Protein AF-A0AA92YE62-F1 (afdb_monomer_lite)

Secondary structure (DSSP, 8-state):
-HHHHHHHHHHHHH--PPPPHHHHHHHHHHHHHHHHHTT--HHHHHHHHHHHHHHHHHHHHHHT-SS---HHHHHHHHHHHHHHHHHHHHTTS-HHHHHHHHHHHHHHHHHHHHHH-

Sequence (117 aa):
MIEFFASVLNMFLREKKAISQKEEIDMEVWFDLHLSEMNLSKTIRTRYKSIVFHSFLKLWAICNSDEELNAKKFIDKFNEVVNQKDVEVRKILSSDQYKQHQSNFNEFMRIIITRLN

Structure (mmCIF, N/CA/C/O backbone):
data_AF-A0AA92YE62-F1
#
_entry.id   AF-A0AA92YE62-F1
#
loop_
_atom_site.group_PDB
_atom_site.id
_atom_site.type_symbol
_atom_site.label_atom_id
_atom_site.label_alt_id
_atom_site.label_comp_id
_atom_site.label_asym_id
_atom_site.label_entity_id
_atom_site.label_seq_id
_atom_site.pdbx_PDB_ins_code
_atom_site.Cartn_x
_atom_site.Cartn_y
_atom_site.Cartn_z
_atom_site.occupancy
_atom_site.B_iso_or_equiv
_atom_site.auth_seq_id
_atom_site.auth_comp_id
_atom_site.auth_asym_id
_atom_site.auth_atom_id
_atom_site.pdbx_PDB_model_num
ATOM 1 N N . MET A 1 1 ? 4.784 18.070 -0.089 1.00 48.41 1 MET A N 1
ATOM 2 C CA . MET A 1 1 ? 4.064 16.778 -0.193 1.00 48.41 1 MET A CA 1
ATOM 3 C C . MET A 1 1 ? 4.226 16.163 -1.586 1.00 48.41 1 MET A C 1
ATOM 5 O O . MET A 1 1 ? 4.747 15.061 -1.670 1.00 48.41 1 MET A O 1
ATOM 9 N N . ILE A 1 2 ? 3.922 16.899 -2.668 1.00 42.06 2 ILE A N 1
ATOM 10 C CA . ILE A 1 2 ? 4.139 16.453 -4.064 1.00 42.06 2 ILE A CA 1
ATOM 11 C C . ILE A 1 2 ? 5.624 16.178 -4.369 1.00 42.06 2 ILE A C 1
ATOM 13 O O . ILE A 1 2 ? 5.943 15.151 -4.954 1.00 42.06 2 ILE A O 1
ATOM 17 N N . GLU A 1 3 ? 6.544 17.037 -3.918 1.00 41.72 3 GLU A N 1
ATOM 18 C CA . GLU A 1 3 ? 7.989 16.896 -4.189 1.00 41.72 3 GLU A CA 1
ATOM 19 C C . GLU A 1 3 ? 8.625 15.639 -3.581 1.00 41.72 3 GLU A C 1
ATOM 21 O O . GLU A 1 3 ? 9.550 15.076 -4.159 1.00 41.72 3 GLU A O 1
ATOM 26 N N . PHE A 1 4 ? 8.111 15.172 -2.440 1.00 52.44 4 PHE A N 1
ATOM 27 C CA . PHE A 1 4 ? 8.640 14.001 -1.745 1.00 52.44 4 PHE A CA 1
ATOM 28 C C . PHE A 1 4 ? 8.288 12.700 -2.475 1.00 52.44 4 PHE A C 1
ATOM 30 O O . PHE A 1 4 ? 9.160 11.886 -2.780 1.00 52.44 4 PHE A O 1
ATOM 37 N N . PHE A 1 5 ? 7.018 12.548 -2.846 1.00 51.12 5 PHE A N 1
ATOM 38 C CA . PHE A 1 5 ? 6.584 11.452 -3.700 1.00 51.12 5 PHE A CA 1
ATOM 39 C C . PHE A 1 5 ? 7.256 11.467 -5.052 1.00 51.12 5 PHE A C 1
ATOM 41 O O . PHE A 1 5 ? 7.591 10.412 -5.579 1.00 51.12 5 PHE A O 1
ATOM 48 N N . ALA A 1 6 ? 7.485 12.668 -5.583 1.00 51.44 6 ALA A N 1
ATOM 49 C CA . ALA A 1 6 ? 8.358 12.837 -6.712 1.00 51.44 6 ALA A CA 1
ATOM 50 C C . ALA A 1 6 ? 9.731 12.231 -6.352 1.00 51.44 6 ALA A C 1
ATOM 52 O O . ALA A 1 6 ? 10.128 11.266 -6.974 1.00 51.44 6 ALA A O 1
ATOM 53 N N . SER A 1 7 ? 10.457 12.659 -5.325 1.00 53.09 7 SER A N 1
ATOM 54 C CA . SER A 1 7 ? 11.768 12.064 -4.984 1.00 53.09 7 SER A CA 1
ATOM 55 C C . SER A 1 7 ? 11.782 10.521 -4.951 1.00 53.09 7 SER A C 1
ATOM 57 O O . SER A 1 7 ? 12.537 9.914 -5.712 1.00 53.09 7 SER A O 1
ATOM 59 N N . VAL A 1 8 ? 10.875 9.897 -4.189 1.00 54.19 8 VAL A N 1
ATOM 60 C CA . VAL A 1 8 ? 10.740 8.427 -4.088 1.00 54.19 8 VAL A CA 1
ATOM 61 C C . VAL A 1 8 ? 10.441 7.795 -5.445 1.00 54.19 8 VAL A C 1
ATOM 63 O O . VAL A 1 8 ? 11.015 6.778 -5.816 1.00 54.19 8 VAL A O 1
ATOM 66 N N . LEU A 1 9 ? 9.588 8.424 -6.244 1.00 54.12 9 LEU A N 1
ATOM 67 C CA . LEU A 1 9 ? 9.300 7.984 -7.597 1.00 54.12 9 LEU A CA 1
ATOM 68 C C . LEU A 1 9 ? 10.482 8.146 -8.561 1.00 54.12 9 LEU A C 1
ATOM 70 O O . LEU A 1 9 ? 10.686 7.305 -9.424 1.00 54.12 9 LEU A O 1
ATOM 74 N N . ASN A 1 10 ? 11.275 9.213 -8.462 1.00 54.69 10 ASN A N 1
ATOM 75 C CA . ASN A 1 10 ? 12.447 9.375 -9.337 1.00 54.69 10 ASN A CA 1
ATOM 76 C C . ASN A 1 10 ? 13.447 8.251 -9.080 1.00 54.69 10 ASN A C 1
ATOM 78 O O . ASN A 1 10 ? 14.060 7.778 -10.031 1.00 54.69 10 ASN A O 1
ATOM 82 N N . MET A 1 11 ? 13.568 7.807 -7.827 1.00 54.84 11 MET A N 1
ATOM 83 C CA . MET A 1 11 ? 14.344 6.626 -7.465 1.00 54.84 11 MET A CA 1
ATOM 84 C C . MET A 1 11 ? 13.795 5.365 -8.153 1.00 54.84 11 MET A C 1
ATOM 86 O O . MET A 1 11 ? 14.574 4.633 -8.751 1.00 54.84 11 MET A O 1
ATOM 90 N N . PHE A 1 12 ? 12.472 5.148 -8.168 1.00 53.66 12 PHE A N 1
ATOM 91 C CA . PHE A 1 12 ? 11.861 4.025 -8.902 1.00 53.66 12 PHE A CA 1
ATOM 92 C C . PHE A 1 12 ? 12.138 4.031 -10.406 1.00 53.66 12 PHE A C 1
ATOM 94 O O . PHE A 1 12 ? 12.186 2.966 -11.015 1.00 53.66 12 PHE A O 1
ATOM 101 N N . LEU A 1 13 ? 12.242 5.219 -11.005 1.00 54.03 13 LEU A N 1
ATOM 102 C CA . LEU A 1 13 ? 12.268 5.371 -12.457 1.00 54.03 13 LEU A CA 1
ATOM 103 C C . LEU A 1 13 ? 13.665 5.516 -13.056 1.00 54.03 13 LEU A C 1
ATOM 105 O O . LEU A 1 13 ? 13.800 5.335 -14.264 1.00 54.03 13 LEU A O 1
ATOM 109 N N . ARG A 1 14 ? 14.687 5.893 -12.273 1.00 50.88 14 ARG A N 1
ATOM 110 C CA . ARG A 1 14 ? 15.971 6.326 -12.855 1.00 50.88 14 ARG A CA 1
ATOM 111 C C . ARG A 1 14 ? 17.186 5.460 -12.567 1.00 50.88 14 ARG A C 1
ATOM 113 O O . ARG A 1 14 ? 18.081 5.484 -13.401 1.00 50.88 14 ARG A O 1
ATOM 120 N N . GLU A 1 15 ? 17.260 4.680 -11.491 1.00 51.47 15 GLU A N 1
ATOM 121 C CA . GLU A 1 15 ? 18.444 3.837 -11.250 1.00 51.47 15 GLU A CA 1
ATOM 122 C C . GLU A 1 15 ? 18.077 2.554 -10.500 1.00 51.47 15 GLU A C 1
ATOM 124 O O . GLU A 1 15 ? 17.241 2.589 -9.602 1.00 51.47 15 GLU A O 1
ATOM 129 N N . LYS A 1 16 ? 18.764 1.441 -10.816 1.00 53.06 16 LYS A N 1
ATOM 130 C CA . LYS A 1 16 ? 18.752 0.171 -10.057 1.00 53.06 16 LYS A CA 1
ATOM 131 C C . LYS A 1 16 ? 19.385 0.320 -8.663 1.00 53.06 16 LYS A C 1
ATOM 133 O O . LYS A 1 16 ? 20.283 -0.431 -8.281 1.00 53.06 16 LYS A O 1
ATOM 138 N N . LYS A 1 17 ? 19.033 1.377 -7.937 1.00 54.12 17 LYS A N 1
ATOM 139 C CA . LYS A 1 17 ? 19.658 1.756 -6.676 1.00 54.12 17 LYS A CA 1
ATOM 140 C C . LYS A 1 17 ? 18.848 1.179 -5.528 1.00 54.12 17 LYS A C 1
ATOM 142 O O . LYS A 1 17 ? 17.622 1.273 -5.507 1.00 54.12 17 LYS A O 1
ATOM 147 N N . ALA A 1 18 ? 19.554 0.588 -4.568 1.00 57.28 18 ALA A N 1
ATOM 148 C CA . ALA A 1 18 ? 18.969 0.252 -3.280 1.00 57.28 18 ALA A CA 1
ATOM 149 C C . ALA A 1 18 ? 18.351 1.513 -2.657 1.00 57.28 18 ALA A C 1
ATOM 151 O O . ALA A 1 18 ? 18.960 2.584 -2.716 1.00 57.28 18 ALA A O 1
ATOM 152 N N . ILE A 1 19 ? 17.160 1.369 -2.073 1.00 58.53 19 ILE A N 1
ATOM 153 C CA . ILE A 1 19 ? 16.499 2.438 -1.318 1.00 58.53 19 ILE A CA 1
ATOM 154 C C . ILE A 1 19 ? 17.446 2.880 -0.202 1.00 58.53 19 ILE A C 1
ATOM 156 O O . ILE A 1 19 ? 17.949 2.046 0.555 1.00 58.53 19 ILE A O 1
ATOM 160 N N . SER A 1 20 ? 17.733 4.177 -0.111 1.00 64.69 20 SER A N 1
ATOM 161 C CA . SER A 1 20 ? 18.550 4.705 0.977 1.00 64.69 20 SER A CA 1
ATOM 162 C C . SER A 1 20 ? 17.758 4.738 2.284 1.00 64.69 20 SER A C 1
ATOM 164 O O . SER A 1 20 ? 16.539 4.900 2.297 1.00 64.69 20 SER A O 1
ATOM 166 N N . GLN A 1 21 ? 18.464 4.675 3.412 1.00 64.25 21 GLN A N 1
ATOM 167 C CA . GLN A 1 21 ? 17.849 4.754 4.741 1.00 64.25 21 GLN A CA 1
ATOM 168 C C . GLN A 1 21 ? 17.018 6.036 4.938 1.00 64.25 21 GLN A C 1
ATOM 170 O O . GLN A 1 21 ? 16.018 6.035 5.648 1.00 64.25 21 GLN A O 1
ATOM 175 N N . LYS A 1 22 ? 17.407 7.137 4.284 1.00 65.44 22 LYS A N 1
ATOM 176 C CA . LYS A 1 22 ? 16.642 8.386 4.302 1.00 65.44 22 LYS A CA 1
ATOM 177 C C . LYS A 1 22 ? 15.298 8.237 3.587 1.00 65.44 22 LYS A C 1
ATOM 179 O O . LYS A 1 22 ? 14.286 8.694 4.099 1.00 65.44 22 LYS A O 1
ATOM 184 N N . GLU A 1 23 ? 15.289 7.595 2.425 1.00 60.28 23 GLU A N 1
ATOM 185 C CA . GLU A 1 23 ? 14.066 7.389 1.643 1.00 60.28 23 GLU A CA 1
ATOM 186 C C . GLU A 1 23 ? 13.096 6.443 2.354 1.00 60.28 23 GLU A C 1
ATOM 188 O O . GLU A 1 23 ? 11.888 6.665 2.311 1.00 60.28 23 GLU A O 1
ATOM 193 N N . GLU A 1 24 ? 13.618 5.442 3.064 1.00 63.19 24 GLU A N 1
ATOM 194 C CA . GLU A 1 24 ? 12.825 4.578 3.940 1.00 63.19 24 GLU A CA 1
ATOM 195 C C . GLU A 1 24 ? 12.146 5.381 5.063 1.00 63.19 24 GLU A C 1
ATOM 197 O O . GLU A 1 24 ? 10.929 5.297 5.227 1.00 63.19 24 GLU A O 1
ATOM 202 N N . ILE A 1 25 ? 12.898 6.237 5.767 1.00 65.69 25 ILE A N 1
ATOM 203 C CA . ILE A 1 25 ? 12.363 7.121 6.818 1.00 65.69 25 ILE A CA 1
ATOM 204 C C . ILE A 1 25 ? 11.309 8.072 6.253 1.00 65.69 25 ILE A C 1
ATOM 206 O O . ILE A 1 25 ? 10.233 8.240 6.828 1.00 65.69 25 ILE A O 1
ATOM 210 N N . ASP A 1 26 ? 11.591 8.704 5.120 1.00 65.62 26 ASP A N 1
ATOM 211 C CA . ASP A 1 26 ? 10.665 9.675 4.561 1.00 65.62 26 ASP A CA 1
ATOM 212 C C . ASP A 1 26 ? 9.367 8.991 4.072 1.00 65.62 26 ASP A C 1
ATOM 214 O O . ASP A 1 26 ? 8.274 9.557 4.182 1.00 65.62 26 ASP A O 1
ATOM 218 N N . MET A 1 27 ? 9.448 7.745 3.583 1.00 66.44 27 MET A N 1
ATOM 219 C CA . MET A 1 27 ? 8.263 6.939 3.285 1.00 66.44 27 MET A CA 1
ATOM 220 C C . MET A 1 27 ? 7.458 6.638 4.546 1.00 66.44 27 MET A C 1
ATOM 222 O O . MET A 1 27 ? 6.233 6.756 4.514 1.00 66.44 27 MET A O 1
ATOM 226 N N . GLU A 1 28 ? 8.111 6.265 5.648 1.00 65.19 28 GLU A N 1
ATOM 227 C CA . GLU A 1 28 ? 7.436 6.061 6.932 1.00 65.19 28 GLU A CA 1
ATOM 228 C C . GLU A 1 28 ? 6.707 7.326 7.395 1.00 65.19 28 GLU A C 1
ATOM 230 O O . GLU A 1 28 ? 5.545 7.244 7.800 1.00 65.19 28 GLU A O 1
ATOM 235 N N . VAL A 1 29 ? 7.340 8.497 7.258 1.00 70.44 29 VAL A N 1
ATOM 236 C CA . VAL A 1 29 ? 6.735 9.801 7.574 1.00 70.44 29 VAL A CA 1
ATOM 237 C C . VAL A 1 29 ? 5.513 10.063 6.700 1.00 70.44 29 VAL A C 1
ATOM 239 O O . VAL A 1 29 ? 4.461 10.462 7.206 1.00 70.44 29 VAL A O 1
ATOM 242 N N . TRP A 1 30 ? 5.616 9.817 5.393 1.00 70.00 30 TRP A N 1
ATOM 243 C CA . TRP A 1 30 ? 4.480 9.961 4.489 1.00 70.00 30 TRP A CA 1
ATOM 244 C C . TRP A 1 30 ? 3.327 9.032 4.875 1.00 70.00 30 TRP A C 1
ATOM 246 O O . TRP A 1 30 ? 2.176 9.477 4.973 1.00 70.00 30 TRP A O 1
ATOM 256 N N . PHE A 1 31 ? 3.646 7.763 5.148 1.00 67.81 31 PHE A N 1
ATOM 257 C CA . PHE A 1 31 ? 2.678 6.783 5.618 1.00 67.81 31 PHE A CA 1
ATOM 258 C C . PHE A 1 31 ? 1.999 7.264 6.891 1.00 67.81 31 PHE A C 1
ATOM 260 O O . PHE A 1 31 ? 0.779 7.196 6.972 1.00 67.81 31 PHE A O 1
ATOM 267 N N . ASP A 1 32 ? 2.743 7.774 7.868 1.00 69.31 32 ASP A N 1
ATOM 268 C CA . ASP A 1 32 ? 2.164 8.249 9.121 1.00 69.31 32 ASP A CA 1
ATOM 269 C C . ASP A 1 32 ? 1.261 9.469 8.952 1.00 69.31 32 ASP A C 1
ATOM 271 O O . ASP A 1 32 ? 0.195 9.517 9.574 1.00 69.31 32 ASP A O 1
ATOM 275 N N . LEU A 1 33 ? 1.618 10.400 8.065 1.00 71.25 33 LEU A N 1
ATOM 276 C CA . LEU A 1 33 ? 0.773 11.546 7.737 1.00 71.25 33 LEU A CA 1
ATOM 277 C C . LEU A 1 33 ? -0.556 11.099 7.113 1.00 71.25 33 LEU A C 1
ATOM 279 O O . LEU A 1 33 ? -1.615 11.469 7.612 1.00 71.25 33 LEU A O 1
ATOM 283 N N . HIS A 1 34 ? -0.530 10.232 6.101 1.00 68.44 34 HIS A N 1
ATOM 284 C CA . HIS A 1 34 ? -1.756 9.828 5.394 1.00 68.44 34 HIS A CA 1
ATOM 285 C C . HIS A 1 34 ? -2.579 8.806 6.189 1.00 68.44 34 HIS A C 1
ATOM 287 O O . HIS A 1 34 ? -3.798 8.724 6.054 1.00 68.44 34 HIS A O 1
ATOM 293 N N . LEU A 1 35 ? -1.935 8.043 7.076 1.00 69.06 35 LEU A N 1
ATOM 294 C CA . LEU A 1 35 ? -2.617 7.152 8.014 1.00 69.06 35 LEU A CA 1
ATOM 295 C C . LEU A 1 35 ? -3.315 7.886 9.150 1.00 69.06 35 LEU A C 1
ATOM 297 O O . LEU A 1 35 ? -4.261 7.339 9.728 1.00 69.06 35 LEU A O 1
ATOM 301 N N . SER A 1 36 ? -2.845 9.086 9.495 1.00 70.88 36 SER A N 1
ATOM 302 C CA . SER A 1 36 ? -3.497 9.910 10.509 1.00 70.88 36 SER A CA 1
ATOM 303 C C . SER A 1 36 ? -4.920 10.302 10.089 1.00 70.88 36 SER A C 1
ATOM 305 O O . SER A 1 36 ? -5.817 10.309 10.930 1.00 70.88 36 SER A O 1
ATOM 307 N N . GLU A 1 37 ? -5.158 10.480 8.787 1.00 77.31 37 GLU A N 1
ATOM 308 C CA . GLU A 1 37 ? -6.455 10.867 8.213 1.00 77.31 37 GLU A CA 1
ATOM 309 C C . GLU A 1 37 ? -7.468 9.710 8.183 1.00 77.31 37 GLU A C 1
ATOM 311 O O . GLU A 1 37 ? -8.676 9.921 8.280 1.00 77.31 37 GLU A O 1
ATOM 316 N N . MET A 1 38 ? -6.975 8.468 8.148 1.00 82.50 38 MET A N 1
ATOM 317 C CA . MET A 1 38 ? -7.794 7.250 8.098 1.00 82.50 38 MET A CA 1
ATOM 318 C C . MET A 1 38 ? -8.400 6.835 9.441 1.00 82.50 38 MET A C 1
ATOM 320 O O . MET A 1 38 ? -9.171 5.872 9.505 1.00 82.50 38 MET A O 1
ATOM 324 N N . ASN A 1 39 ? -8.039 7.530 10.525 1.00 86.56 39 ASN A N 1
ATOM 325 C CA . ASN A 1 39 ? -8.510 7.260 11.885 1.00 86.56 39 ASN A CA 1
ATOM 326 C C . ASN A 1 39 ? -8.430 5.762 12.264 1.00 86.56 39 ASN A C 1
ATOM 328 O O . ASN A 1 39 ? -9.360 5.173 12.820 1.00 86.56 39 ASN A O 1
ATOM 332 N N . LEU A 1 40 ? -7.325 5.106 11.88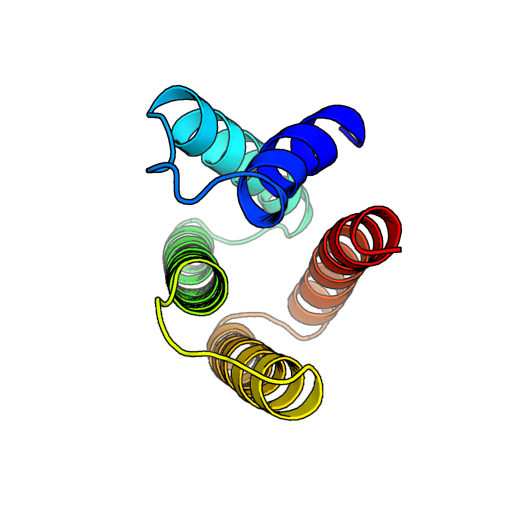9 1.00 86.69 40 LEU A N 1
ATOM 333 C CA . LEU A 1 40 ? -7.111 3.685 12.167 1.00 86.69 40 LEU A CA 1
ATOM 334 C C . LEU A 1 40 ? -6.771 3.468 13.644 1.00 86.69 40 LEU A C 1
ATOM 336 O O . LEU A 1 40 ? -5.936 4.184 14.206 1.00 86.69 40 LEU A O 1
ATOM 340 N N . SER A 1 41 ? -7.319 2.405 14.239 1.00 89.81 41 SER A N 1
ATOM 341 C CA . SER A 1 41 ? -6.850 1.928 15.543 1.00 89.81 41 SER A CA 1
ATOM 342 C C . SER A 1 41 ? -5.382 1.497 15.461 1.00 89.81 41 SER A C 1
ATOM 344 O O . SER A 1 41 ? -4.898 1.118 14.393 1.00 89.81 41 SER A O 1
ATOM 346 N N . LYS A 1 42 ? -4.658 1.512 16.587 1.00 86.19 42 LYS A N 1
ATOM 347 C CA . LYS A 1 42 ? -3.221 1.177 16.623 1.00 86.19 42 LYS A CA 1
ATOM 348 C C . LYS A 1 42 ? -2.923 -0.184 15.977 1.00 86.19 42 LYS A C 1
ATOM 350 O O . LYS A 1 42 ? -2.025 -0.286 15.148 1.00 86.19 42 LYS A O 1
ATOM 355 N N . THR A 1 43 ? -3.722 -1.200 16.299 1.00 88.88 43 THR A N 1
ATOM 356 C CA . THR A 1 43 ? -3.571 -2.560 15.759 1.00 88.88 43 THR A CA 1
ATOM 357 C C . THR A 1 43 ? -3.821 -2.614 14.251 1.00 88.88 43 THR A C 1
ATOM 359 O O . THR A 1 43 ? -3.034 -3.210 13.515 1.00 88.88 43 THR A O 1
ATOM 362 N N . ILE A 1 44 ? -4.885 -1.961 13.769 1.00 90.94 44 ILE A N 1
ATOM 363 C CA . ILE A 1 44 ? -5.202 -1.918 12.334 1.00 90.94 44 ILE A CA 1
ATOM 364 C C . ILE A 1 44 ? -4.152 -1.106 11.574 1.00 90.94 44 ILE A C 1
ATOM 366 O O . ILE A 1 44 ? -3.739 -1.520 10.495 1.00 90.94 44 ILE A O 1
ATOM 370 N N . ARG A 1 45 ? -3.644 -0.014 12.159 1.00 87.44 45 ARG A N 1
ATOM 371 C CA . ARG A 1 45 ? -2.579 0.813 11.581 1.00 87.44 45 ARG A CA 1
ATOM 372 C C . ARG A 1 45 ? -1.310 0.004 11.333 1.00 87.44 45 ARG A C 1
ATOM 374 O O . ARG A 1 45 ? -0.778 0.061 10.231 1.00 87.44 45 ARG A O 1
ATOM 381 N N . THR A 1 46 ? -0.846 -0.775 12.310 1.00 85.31 46 THR A N 1
ATOM 382 C CA . THR A 1 46 ? 0.343 -1.629 12.142 1.00 85.31 46 THR A CA 1
ATOM 383 C C . THR A 1 46 ? 0.143 -2.660 11.033 1.00 85.31 46 THR A C 1
ATOM 385 O O . THR A 1 46 ? 1.012 -2.821 10.176 1.00 85.31 46 THR A O 1
ATOM 388 N N . ARG A 1 47 ? -1.016 -3.330 11.003 1.00 89.44 47 ARG A N 1
ATOM 389 C CA . ARG A 1 47 ? -1.309 -4.340 9.977 1.00 89.44 47 ARG A CA 1
ATOM 390 C C . ARG A 1 47 ? -1.433 -3.726 8.584 1.00 89.44 47 ARG A C 1
ATOM 392 O O . ARG A 1 47 ? -0.880 -4.264 7.632 1.00 89.44 47 ARG A O 1
ATOM 399 N N . TYR A 1 48 ? -2.093 -2.577 8.479 1.00 88.19 48 TYR A N 1
ATOM 400 C CA . TYR A 1 48 ? -2.184 -1.815 7.241 1.00 88.19 48 TYR A CA 1
ATOM 401 C C . TYR A 1 48 ? -0.800 -1.383 6.742 1.00 88.19 48 TYR A C 1
ATOM 403 O O . TYR A 1 48 ? -0.479 -1.643 5.584 1.00 88.19 48 TYR A O 1
ATOM 411 N N . LYS A 1 49 ? 0.043 -0.795 7.609 1.00 82.00 49 LYS A N 1
ATOM 412 C CA . LYS A 1 49 ? 1.421 -0.406 7.258 1.00 82.00 49 LYS A CA 1
ATOM 413 C C . LYS A 1 49 ? 2.189 -1.584 6.668 1.00 82.00 49 LYS A C 1
ATOM 415 O O . LYS A 1 49 ? 2.773 -1.451 5.600 1.00 82.00 49 LYS A O 1
ATOM 420 N N . SER A 1 50 ? 2.121 -2.746 7.319 1.00 84.88 50 SER A N 1
ATOM 421 C CA . SER A 1 50 ? 2.782 -3.965 6.845 1.00 84.88 50 SER A CA 1
ATOM 422 C C . SER A 1 50 ? 2.296 -4.394 5.454 1.00 84.88 50 SER A C 1
ATOM 424 O O . SER A 1 50 ? 3.123 -4.661 4.584 1.00 84.88 50 SER A O 1
ATOM 426 N N . ILE A 1 51 ? 0.979 -4.395 5.208 1.00 88.31 51 ILE A N 1
ATOM 427 C CA . ILE A 1 51 ? 0.404 -4.759 3.901 1.00 88.31 51 ILE A CA 1
ATOM 428 C C . ILE A 1 51 ? 0.885 -3.806 2.804 1.00 88.31 51 ILE A C 1
ATOM 430 O O . ILE A 1 51 ? 1.338 -4.256 1.747 1.00 88.31 51 ILE A O 1
ATOM 434 N N . VAL A 1 52 ? 0.791 -2.493 3.033 1.00 81.50 52 VAL A N 1
ATOM 435 C CA . VAL A 1 52 ? 1.143 -1.518 1.996 1.00 81.50 52 VAL A CA 1
ATOM 436 C C . VAL A 1 52 ? 2.652 -1.488 1.758 1.00 81.50 52 VAL A C 1
ATOM 438 O O . VAL A 1 52 ? 3.068 -1.492 0.602 1.00 81.50 52 VAL A O 1
ATOM 441 N N . PHE A 1 53 ? 3.467 -1.560 2.811 1.00 75.56 53 PHE A N 1
ATOM 442 C CA . PHE A 1 53 ? 4.924 -1.622 2.687 1.00 75.56 53 PHE A CA 1
ATOM 443 C C . PHE A 1 53 ? 5.388 -2.883 1.947 1.00 75.56 53 PHE A C 1
ATOM 445 O O . PHE A 1 53 ? 6.195 -2.807 1.024 1.00 75.56 53 PHE A O 1
ATOM 452 N N . HIS A 1 54 ? 4.821 -4.048 2.265 1.00 81.44 54 HIS A N 1
ATOM 453 C CA . HIS A 1 54 ? 5.149 -5.281 1.549 1.00 81.44 54 HIS A CA 1
ATOM 454 C C . HIS A 1 54 ? 4.766 -5.208 0.062 1.00 81.44 54 HIS A C 1
ATOM 456 O O . HIS A 1 54 ? 5.512 -5.657 -0.808 1.00 81.44 54 HIS A O 1
ATOM 462 N N . SER A 1 55 ? 3.616 -4.604 -0.242 1.00 82.12 55 SER A N 1
ATOM 463 C CA . SER A 1 55 ? 3.175 -4.387 -1.625 1.00 82.12 55 SER A CA 1
ATOM 464 C C . SER A 1 55 ? 4.113 -3.435 -2.367 1.00 82.12 55 SER A C 1
ATOM 466 O O . SER A 1 55 ? 4.479 -3.690 -3.509 1.00 82.12 55 SER A O 1
ATOM 468 N N . PHE A 1 56 ? 4.569 -2.379 -1.698 1.00 75.12 56 PHE A N 1
ATOM 469 C CA . PHE A 1 56 ? 5.570 -1.462 -2.227 1.00 75.12 56 PHE A CA 1
ATOM 470 C C . PHE A 1 56 ? 6.887 -2.177 -2.569 1.00 75.12 56 PHE A C 1
ATOM 472 O O . PHE A 1 56 ? 7.396 -2.003 -3.673 1.00 75.12 56 PHE A O 1
ATOM 479 N N . LEU A 1 57 ? 7.407 -3.033 -1.681 1.00 73.00 57 LEU A N 1
ATOM 480 C CA . LEU A 1 57 ? 8.641 -3.787 -1.942 1.00 73.00 57 LEU A CA 1
ATOM 481 C C . LEU A 1 57 ? 8.509 -4.715 -3.157 1.00 73.00 57 LEU A C 1
ATOM 483 O O . LEU A 1 57 ? 9.446 -4.841 -3.942 1.00 73.00 57 LEU A O 1
ATOM 487 N N . LYS A 1 58 ? 7.337 -5.332 -3.352 1.00 81.56 58 LYS A N 1
ATOM 488 C CA . LYS A 1 58 ? 7.051 -6.129 -4.554 1.00 81.56 58 LYS A CA 1
ATOM 489 C C . LYS A 1 58 ? 7.070 -5.277 -5.823 1.00 81.56 58 LYS A C 1
ATOM 491 O O . LYS A 1 58 ? 7.684 -5.679 -6.807 1.00 81.56 58 LYS A O 1
ATOM 496 N N . LEU A 1 59 ? 6.434 -4.103 -5.802 1.00 76.94 59 LEU A N 1
ATOM 497 C CA . LEU A 1 59 ? 6.469 -3.164 -6.929 1.00 76.94 59 LEU A CA 1
ATOM 498 C C . LEU A 1 59 ? 7.904 -2.714 -7.233 1.00 76.94 59 LEU A C 1
ATOM 500 O O . LEU A 1 59 ? 8.309 -2.686 -8.391 1.00 76.94 59 LEU A O 1
ATOM 504 N N . TRP A 1 60 ? 8.698 -2.447 -6.196 1.00 71.75 60 TRP A N 1
ATOM 505 C CA . TRP A 1 60 ? 10.114 -2.112 -6.329 1.00 71.75 60 TRP A CA 1
ATOM 506 C C . TRP A 1 60 ? 10.925 -3.237 -6.967 1.00 71.75 60 TRP A C 1
ATOM 508 O O . TRP A 1 60 ? 11.680 -2.981 -7.904 1.00 71.75 60 TRP A O 1
ATOM 518 N N . ALA A 1 61 ? 10.718 -4.482 -6.542 1.00 74.69 61 ALA A N 1
ATOM 519 C CA . ALA A 1 61 ? 11.373 -5.638 -7.145 1.00 74.69 61 ALA A CA 1
ATOM 520 C C . ALA A 1 61 ? 10.998 -5.820 -8.627 1.00 74.69 61 ALA A C 1
ATOM 522 O O . ALA A 1 61 ? 11.851 -6.201 -9.422 1.00 74.69 61 ALA A O 1
ATOM 523 N N . ILE A 1 62 ? 9.753 -5.514 -9.016 1.00 75.94 62 ILE A N 1
ATOM 524 C CA . ILE A 1 62 ? 9.325 -5.548 -10.424 1.00 75.94 62 ILE A CA 1
ATOM 525 C C . ILE A 1 62 ? 10.078 -4.489 -11.241 1.00 75.94 62 ILE A C 1
ATOM 527 O O . ILE A 1 62 ? 10.601 -4.817 -12.302 1.00 75.94 62 ILE A O 1
ATOM 531 N N . CYS A 1 63 ? 10.180 -3.252 -10.745 1.00 68.00 63 CYS A N 1
ATOM 532 C CA . CYS A 1 63 ? 10.899 -2.172 -11.433 1.00 68.00 63 CYS A CA 1
ATOM 533 C C . CYS A 1 63 ? 12.417 -2.409 -11.525 1.00 68.00 63 CYS A C 1
ATOM 535 O O . CYS A 1 63 ? 1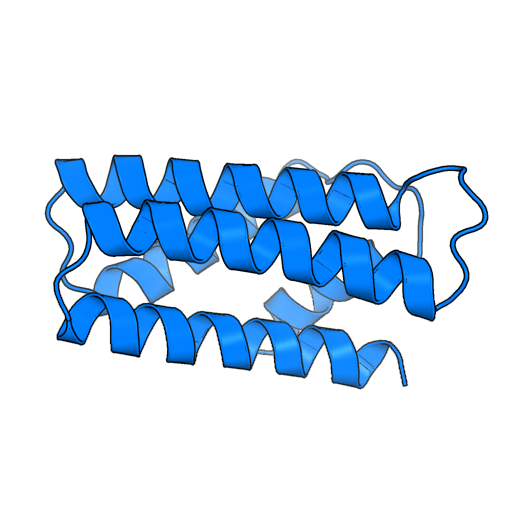3.047 -1.953 -12.472 1.00 68.00 63 CYS A O 1
ATOM 537 N N . ASN A 1 64 ? 13.002 -3.104 -10.545 1.00 64.94 64 ASN A N 1
ATOM 538 C CA . ASN A 1 64 ? 14.444 -3.372 -10.470 1.00 64.94 64 ASN A CA 1
ATOM 539 C C . ASN A 1 64 ? 14.842 -4.746 -11.017 1.00 64.94 64 ASN A C 1
ATOM 541 O O . ASN A 1 64 ? 16.014 -5.113 -10.959 1.00 64.94 64 ASN A O 1
ATOM 545 N N . SER A 1 65 ? 13.881 -5.514 -11.523 1.00 69.81 65 SER A N 1
ATOM 546 C CA . SER A 1 65 ? 14.147 -6.807 -12.131 1.00 69.81 65 SER A CA 1
ATOM 547 C C . SER A 1 65 ? 15.067 -6.643 -13.344 1.00 69.81 65 SER A C 1
ATOM 549 O O . SER A 1 65 ? 14.864 -5.761 -14.174 1.00 69.81 65 SER A O 1
ATOM 551 N N . ASP A 1 66 ? 16.060 -7.524 -13.470 1.00 63.06 66 ASP A N 1
ATOM 552 C CA . ASP A 1 66 ? 16.871 -7.651 -14.688 1.00 63.06 66 ASP A CA 1
ATOM 553 C C . ASP A 1 66 ? 16.085 -8.268 -15.862 1.00 63.06 66 ASP A C 1
ATOM 555 O O . ASP A 1 66 ? 16.617 -8.408 -16.961 1.00 63.06 66 ASP A O 1
ATOM 559 N N . GLU A 1 67 ? 14.826 -8.661 -15.643 1.00 69.12 67 GLU A N 1
ATOM 560 C CA . GLU A 1 67 ? 13.951 -9.174 -16.690 1.00 69.12 67 GLU A CA 1
ATOM 561 C C . GLU A 1 67 ? 13.606 -8.054 -17.681 1.00 69.12 67 GLU A C 1
ATOM 563 O O . GLU A 1 67 ? 13.083 -7.007 -17.295 1.00 69.12 67 GLU A O 1
ATOM 568 N N . GLU A 1 68 ? 13.833 -8.293 -18.977 1.00 64.38 68 GLU A N 1
ATOM 569 C CA . GLU A 1 68 ? 13.280 -7.452 -20.042 1.00 64.38 68 GLU A CA 1
ATOM 570 C C . GLU A 1 68 ? 11.747 -7.565 -20.040 1.00 64.38 68 GLU A C 1
ATOM 572 O O . GLU A 1 68 ? 11.124 -8.377 -20.734 1.00 64.38 68 GLU A O 1
ATOM 577 N N . LEU A 1 69 ? 11.111 -6.747 -19.208 1.00 60.56 69 LEU A N 1
ATOM 578 C CA . LEU A 1 69 ? 9.669 -6.607 -19.170 1.00 60.56 69 LEU A CA 1
ATOM 579 C C . LEU A 1 69 ? 9.249 -5.655 -20.284 1.00 60.56 69 LEU A C 1
ATOM 581 O O . LEU A 1 69 ? 9.500 -4.454 -20.234 1.00 60.56 69 LEU A O 1
ATOM 585 N N . ASN A 1 70 ? 8.541 -6.181 -21.283 1.00 68.12 70 ASN A N 1
ATOM 586 C CA . ASN A 1 70 ? 7.762 -5.308 -22.151 1.00 68.12 70 ASN A CA 1
ATOM 587 C C . ASN A 1 70 ? 6.645 -4.624 -21.337 1.00 68.12 70 ASN A C 1
ATOM 589 O O . ASN A 1 70 ? 6.193 -5.145 -20.311 1.00 68.12 70 ASN A O 1
ATOM 593 N N . ALA A 1 71 ? 6.179 -3.467 -21.814 1.00 64.50 71 ALA A N 1
ATOM 594 C CA . ALA A 1 71 ? 5.216 -2.627 -21.096 1.00 64.50 71 ALA A CA 1
ATOM 595 C C . ALA A 1 71 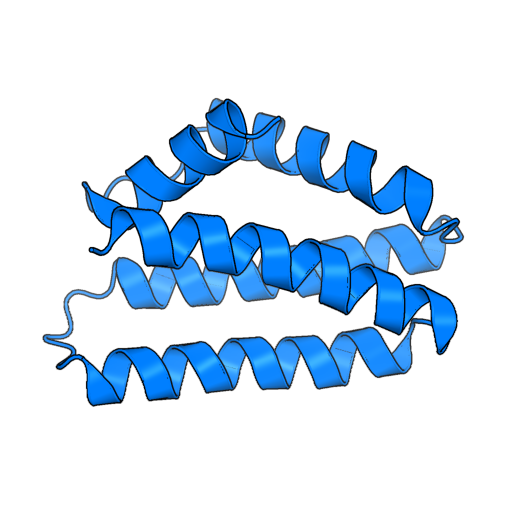? 3.971 -3.397 -20.619 1.00 64.50 71 ALA A C 1
ATOM 597 O O . ALA A 1 71 ? 3.497 -3.184 -19.506 1.00 64.50 71 ALA A O 1
ATOM 598 N N . LYS A 1 72 ? 3.477 -4.348 -21.423 1.00 71.94 72 LYS A N 1
ATOM 599 C CA . LYS A 1 72 ? 2.323 -5.179 -21.065 1.00 71.94 72 LYS A CA 1
ATOM 600 C C . LYS A 1 72 ? 2.608 -6.051 -19.838 1.00 71.94 72 LYS A C 1
ATOM 602 O O . LYS A 1 72 ? 1.846 -6.011 -18.879 1.00 71.94 72 LYS A O 1
ATOM 607 N N . LYS A 1 73 ? 3.718 -6.797 -19.837 1.00 70.12 73 LYS A N 1
ATOM 608 C CA . LYS A 1 73 ? 4.097 -7.654 -18.700 1.00 70.12 73 LYS A CA 1
ATOM 609 C C . LYS A 1 73 ? 4.347 -6.851 -17.424 1.00 70.12 73 LYS A C 1
ATOM 611 O O . LYS A 1 73 ? 4.008 -7.322 -16.342 1.00 70.12 73 LYS A O 1
ATOM 616 N N . PHE A 1 74 ? 4.929 -5.658 -17.544 1.00 72.38 74 PHE A N 1
ATOM 617 C CA . PHE A 1 74 ? 5.105 -4.758 -16.406 1.00 72.38 74 PHE A CA 1
ATOM 618 C C . PHE A 1 74 ? 3.753 -4.367 -15.798 1.00 72.38 74 PHE A C 1
ATOM 620 O O . PHE A 1 74 ? 3.554 -4.538 -14.598 1.00 72.38 74 PHE A O 1
ATOM 627 N N . ILE A 1 75 ? 2.805 -3.922 -16.631 1.00 74.06 75 ILE A N 1
ATOM 628 C CA . ILE A 1 75 ? 1.450 -3.547 -16.200 1.00 74.06 75 ILE A CA 1
ATOM 629 C C . ILE A 1 75 ? 0.717 -4.736 -15.565 1.00 74.06 75 ILE A C 1
ATOM 631 O O . ILE A 1 75 ? 0.072 -4.567 -14.532 1.00 74.06 75 ILE A O 1
ATOM 635 N N . ASP A 1 76 ? 0.840 -5.938 -16.132 1.00 82.44 76 ASP A N 1
ATOM 636 C CA . ASP A 1 76 ? 0.196 -7.142 -15.595 1.00 82.44 76 ASP A CA 1
ATOM 637 C C . ASP A 1 76 ? 0.712 -7.469 -14.180 1.00 82.44 76 ASP A C 1
ATOM 639 O O . ASP A 1 76 ? -0.087 -7.601 -13.248 1.00 82.44 76 ASP A O 1
ATOM 643 N N . LYS A 1 77 ? 2.040 -7.507 -13.981 1.00 81.75 77 LYS A N 1
ATOM 644 C CA . LYS A 1 77 ? 2.653 -7.736 -12.656 1.00 81.75 77 LYS A CA 1
ATOM 645 C C . LYS A 1 77 ? 2.325 -6.614 -11.670 1.00 81.75 77 LYS A C 1
ATOM 647 O O . LYS A 1 77 ? 2.081 -6.865 -10.491 1.00 81.75 77 LYS A O 1
ATOM 652 N N . PHE A 1 78 ? 2.302 -5.375 -12.151 1.00 81.19 78 PHE A N 1
ATOM 653 C CA . PHE A 1 78 ? 1.933 -4.213 -11.355 1.00 81.19 78 PHE A CA 1
ATOM 654 C C . PHE A 1 78 ? 0.503 -4.350 -10.810 1.00 81.19 78 PHE A C 1
ATOM 656 O O . PHE A 1 78 ? 0.274 -4.265 -9.600 1.00 81.19 78 PHE A O 1
ATOM 663 N N . ASN A 1 79 ? -0.455 -4.627 -11.698 1.00 83.06 79 ASN A N 1
ATOM 664 C CA . ASN A 1 79 ? -1.862 -4.801 -11.349 1.00 83.06 79 ASN A CA 1
ATOM 665 C C . ASN A 1 79 ? -2.074 -5.985 -10.404 1.00 83.06 79 ASN A C 1
ATOM 667 O O . ASN A 1 79 ? -2.900 -5.899 -9.497 1.00 83.06 79 ASN A O 1
ATOM 671 N N . GLU A 1 80 ? -1.318 -7.071 -10.569 1.00 90.56 80 GLU A N 1
ATOM 672 C CA . GLU A 1 80 ? -1.366 -8.210 -9.655 1.00 90.56 80 GLU A CA 1
ATOM 673 C C . GLU A 1 80 ? -1.041 -7.792 -8.213 1.00 90.56 80 GLU A C 1
ATOM 675 O O . GLU A 1 80 ? -1.809 -8.088 -7.293 1.00 90.56 80 GLU A O 1
ATOM 680 N N . VAL A 1 81 ? 0.051 -7.050 -8.008 1.00 87.56 81 VAL A N 1
ATOM 681 C CA . VAL A 1 81 ? 0.454 -6.585 -6.672 1.00 87.56 81 VAL A CA 1
ATOM 682 C C . VAL A 1 81 ? -0.583 -5.629 -6.079 1.00 87.56 81 VAL A C 1
ATOM 684 O O . VAL A 1 81 ? -0.926 -5.748 -4.899 1.00 87.56 81 VAL A O 1
ATOM 687 N N . VAL A 1 82 ? -1.129 -4.714 -6.885 1.00 85.75 82 VAL A N 1
ATOM 688 C CA . VAL A 1 82 ? -2.184 -3.790 -6.438 1.00 85.75 82 VAL A CA 1
ATOM 689 C C . VAL A 1 82 ? -3.453 -4.538 -6.034 1.00 85.75 82 VAL A C 1
ATOM 691 O O . VAL A 1 82 ? -4.008 -4.256 -4.972 1.00 85.75 82 VAL A O 1
ATOM 694 N N . ASN A 1 83 ? -3.877 -5.525 -6.823 1.00 91.00 83 ASN A N 1
ATOM 695 C CA . ASN A 1 83 ? -5.057 -6.335 -6.529 1.00 91.00 83 ASN A CA 1
ATOM 696 C C . ASN A 1 83 ? -4.866 -7.171 -5.255 1.00 91.00 83 ASN A C 1
ATOM 698 O O . ASN A 1 83 ? -5.763 -7.219 -4.413 1.00 91.00 83 ASN A O 1
ATOM 702 N N . GLN A 1 84 ? -3.689 -7.780 -5.067 1.00 92.88 84 GLN A N 1
ATOM 703 C CA . GLN A 1 84 ? -3.357 -8.509 -3.836 1.00 92.88 84 GLN A CA 1
ATOM 704 C C . GLN A 1 84 ? -3.424 -7.591 -2.610 1.00 92.88 84 GLN A C 1
ATOM 706 O O . GLN A 1 84 ? -4.066 -7.930 -1.614 1.00 92.88 84 GLN A O 1
ATOM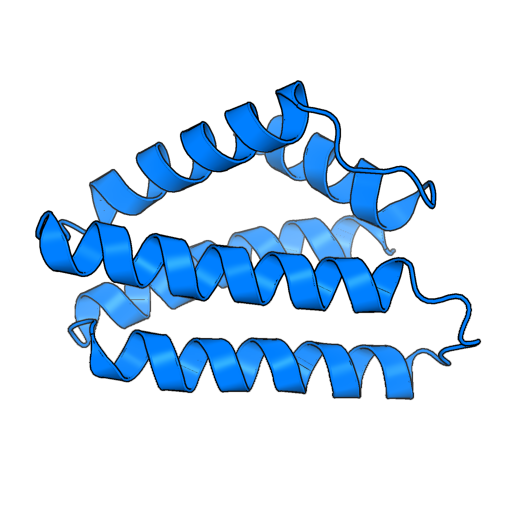 711 N N . LYS A 1 85 ? -2.820 -6.399 -2.698 1.00 91.31 85 LYS A N 1
ATOM 712 C CA . LYS A 1 85 ? -2.901 -5.375 -1.649 1.00 91.31 85 LYS A CA 1
ATOM 713 C C . LYS A 1 85 ? -4.355 -5.026 -1.338 1.00 91.31 85 LYS A C 1
ATOM 715 O O . LYS A 1 85 ? -4.721 -4.978 -0.170 1.00 91.31 85 LYS A O 1
ATOM 720 N N . ASP A 1 86 ? -5.169 -4.773 -2.364 1.00 91.31 86 ASP A N 1
ATOM 721 C CA . ASP A 1 86 ? -6.587 -4.414 -2.233 1.00 91.31 86 ASP A CA 1
ATOM 722 C C . ASP A 1 86 ? -7.400 -5.482 -1.499 1.00 91.31 86 ASP A C 1
ATOM 724 O O . ASP A 1 86 ? -8.184 -5.155 -0.606 1.00 91.31 86 ASP A O 1
ATOM 728 N N . VAL A 1 87 ? -7.179 -6.756 -1.826 1.00 94.75 87 VAL A N 1
ATOM 729 C CA . VAL A 1 87 ? -7.799 -7.882 -1.118 1.00 94.75 87 VAL A CA 1
ATOM 730 C C . VAL A 1 87 ? -7.400 -7.887 0.359 1.00 94.75 87 VAL A C 1
ATOM 732 O O . VAL A 1 87 ? -8.261 -8.061 1.220 1.00 94.75 87 VAL A O 1
ATOM 735 N N . GLU A 1 88 ? -6.123 -7.670 0.675 1.00 94.44 88 GLU A N 1
ATOM 736 C CA . GLU A 1 88 ? -5.634 -7.676 2.058 1.00 94.44 88 GLU A CA 1
ATOM 737 C C . GLU A 1 88 ? -6.140 -6.481 2.877 1.00 94.44 88 GLU A C 1
ATOM 739 O O . GLU A 1 88 ? -6.590 -6.660 4.011 1.00 94.44 88 GLU A O 1
ATOM 744 N N . VAL A 1 89 ? -6.136 -5.263 2.322 1.00 92.62 89 VAL A N 1
ATOM 745 C CA . VAL A 1 89 ? -6.613 -4.079 3.058 1.00 92.62 89 VAL A CA 1
ATOM 746 C C . VAL A 1 89 ? -8.128 -4.111 3.275 1.00 92.62 89 VAL A C 1
ATOM 748 O O . VAL A 1 89 ? -8.591 -3.709 4.341 1.00 92.62 89 VAL A O 1
ATOM 751 N N . ARG A 1 90 ? -8.918 -4.661 2.339 1.00 94.31 90 ARG A N 1
ATOM 752 C CA . ARG A 1 90 ? -10.378 -4.818 2.511 1.00 94.31 90 ARG A CA 1
ATOM 753 C C . ARG A 1 90 ? -10.755 -5.721 3.686 1.00 94.31 90 ARG A C 1
ATOM 755 O O . ARG A 1 90 ? -11.844 -5.572 4.224 1.00 94.31 90 ARG A O 1
ATOM 762 N N . LYS A 1 91 ? -9.870 -6.633 4.104 1.00 95.62 91 LYS A N 1
ATOM 763 C CA . LYS A 1 91 ? -10.097 -7.501 5.274 1.00 95.62 91 LYS A CA 1
ATOM 764 C C . LYS A 1 91 ? -9.980 -6.756 6.605 1.00 95.62 91 LYS A C 1
ATOM 766 O O . LYS A 1 91 ? -10.433 -7.276 7.620 1.00 95.62 91 LYS A O 1
ATOM 771 N N . ILE A 1 92 ? -9.321 -5.594 6.625 1.00 94.56 92 ILE A N 1
ATOM 772 C CA . ILE A 1 92 ? -8.969 -4.885 7.866 1.00 94.56 92 ILE A CA 1
ATOM 773 C C . ILE A 1 92 ? -9.523 -3.461 7.944 1.00 94.56 92 ILE A C 1
ATOM 775 O O . ILE A 1 92 ? -9.547 -2.886 9.029 1.00 94.56 92 ILE A O 1
ATOM 779 N N . LEU A 1 93 ? -9.939 -2.885 6.816 1.00 93.88 93 LEU A N 1
ATOM 780 C CA . LEU A 1 93 ? -10.487 -1.536 6.735 1.00 93.88 93 LEU A CA 1
ATOM 781 C C . LEU A 1 93 ? -12.015 -1.564 6.672 1.00 93.88 93 LEU A C 1
ATOM 783 O O . LEU A 1 93 ? -12.610 -2.434 6.038 1.00 93.88 93 LEU A O 1
ATOM 787 N N . SER A 1 94 ? -12.651 -0.556 7.269 1.00 94.31 94 SER A N 1
ATOM 788 C CA . SER A 1 94 ? -14.055 -0.256 6.985 1.00 94.31 94 SER A CA 1
ATOM 789 C C . SER A 1 94 ? -14.231 0.228 5.541 1.00 94.31 94 SER A C 1
ATOM 791 O O . SER A 1 94 ? -13.267 0.583 4.859 1.00 94.31 94 SER A O 1
ATOM 793 N N . SER A 1 95 ? -15.478 0.300 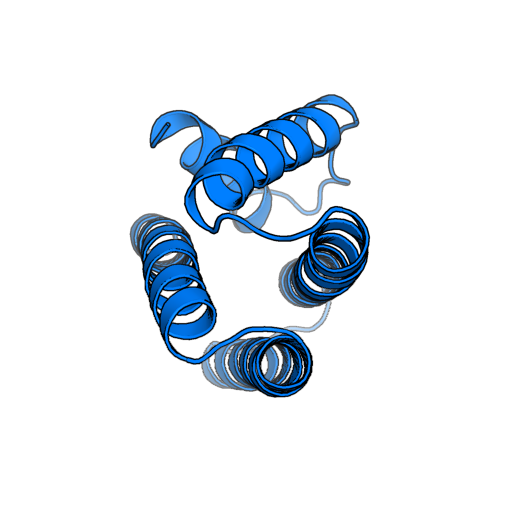5.071 1.00 93.19 95 SER A N 1
ATOM 794 C CA . SER A 1 95 ? -15.766 0.804 3.721 1.00 93.19 95 SER A CA 1
ATOM 795 C C . SER A 1 95 ? -15.254 2.232 3.502 1.00 93.19 95 SER A C 1
ATOM 797 O O . SER A 1 95 ? -14.697 2.522 2.447 1.00 93.19 95 SER A O 1
ATOM 799 N N . ASP A 1 96 ? -15.390 3.117 4.491 1.00 91.56 96 ASP A N 1
ATOM 800 C CA . ASP A 1 96 ? -14.942 4.508 4.357 1.00 91.56 96 ASP A CA 1
ATOM 801 C C . ASP A 1 96 ? -13.421 4.636 4.443 1.00 91.56 96 ASP A C 1
ATOM 803 O O . ASP A 1 96 ? -12.817 5.362 3.654 1.00 91.56 96 ASP A O 1
ATOM 807 N N . GLN A 1 97 ? -12.780 3.851 5.311 1.00 91.44 97 GLN A N 1
ATOM 808 C CA . GLN A 1 97 ? -11.319 3.759 5.358 1.00 91.44 97 GLN A CA 1
ATOM 809 C C . GLN A 1 97 ? -10.757 3.206 4.046 1.00 91.44 97 GLN A C 1
ATOM 811 O O . GLN A 1 97 ? -9.740 3.684 3.553 1.00 91.44 97 GLN A O 1
ATOM 816 N N . TYR A 1 98 ? -11.431 2.232 3.435 1.00 91.75 98 TYR A N 1
ATOM 817 C CA . TYR A 1 98 ? -11.020 1.699 2.144 1.00 91.75 98 TYR A CA 1
ATOM 818 C C . TYR A 1 98 ? -11.176 2.726 1.008 1.00 91.75 98 TYR A C 1
ATOM 820 O O . TYR A 1 98 ? -10.287 2.828 0.166 1.00 91.75 98 TYR A O 1
ATOM 828 N N . LYS A 1 99 ? -12.234 3.550 1.000 1.00 90.06 99 LY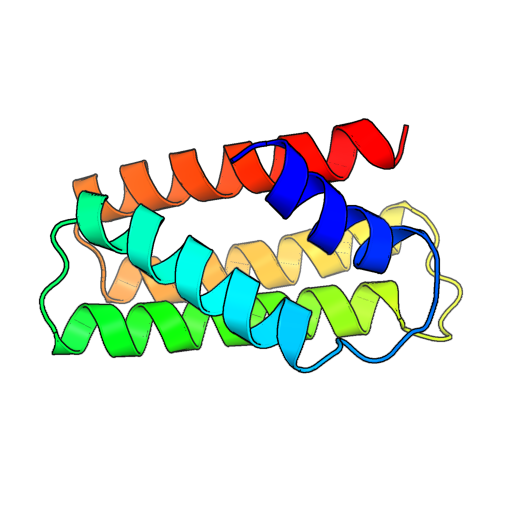S A N 1
ATOM 829 C CA . LYS A 1 99 ? -12.355 4.663 0.035 1.00 90.06 99 LYS A CA 1
ATOM 830 C C . LYS A 1 99 ? -11.199 5.658 0.168 1.00 90.06 99 LYS A C 1
ATOM 832 O O . LYS A 1 99 ? -10.629 6.067 -0.839 1.00 90.06 99 LYS A O 1
ATOM 837 N N . GLN A 1 100 ? -10.826 6.016 1.398 1.00 86.94 100 GLN A N 1
ATOM 838 C CA . GLN A 1 100 ? -9.682 6.902 1.640 1.00 86.94 100 GLN A CA 1
ATOM 839 C C . GLN A 1 100 ? -8.366 6.265 1.185 1.00 86.94 100 GLN A C 1
ATOM 841 O O . GLN A 1 100 ? -7.573 6.907 0.503 1.00 86.94 100 GLN A O 1
ATOM 846 N N . HIS A 1 101 ? -8.173 4.974 1.466 1.00 86.94 101 HIS A N 1
ATOM 847 C CA . HIS A 1 101 ? -7.043 4.213 0.944 1.00 86.94 101 HIS A CA 1
ATOM 848 C C . HIS A 1 101 ? -6.952 4.294 -0.589 1.00 86.94 101 HIS A C 1
ATOM 850 O O . HIS A 1 101 ? -5.876 4.567 -1.118 1.00 86.94 101 HIS A O 1
ATOM 856 N N . GLN A 1 102 ? -8.068 4.094 -1.299 1.00 86.56 102 GLN A N 1
ATOM 857 C CA . GLN A 1 102 ? -8.099 4.195 -2.759 1.00 86.56 102 GLN A CA 1
ATOM 858 C C . GLN A 1 102 ? -7.749 5.604 -3.248 1.00 86.56 102 GLN A C 1
ATOM 860 O O . GLN A 1 102 ? -6.981 5.733 -4.196 1.00 86.56 102 GLN A O 1
ATOM 865 N N . SER A 1 103 ? -8.261 6.651 -2.594 1.00 82.25 103 SER A N 1
ATOM 866 C CA . SER A 1 103 ? -7.922 8.040 -2.927 1.00 82.25 103 SER A CA 1
ATOM 867 C C . SER A 1 103 ? -6.417 8.293 -2.806 1.00 82.25 103 SER A C 1
ATOM 869 O O . SER A 1 103 ? -5.780 8.720 -3.769 1.00 82.25 103 SER A O 1
ATOM 871 N N . ASN A 1 104 ? -5.833 7.928 -1.661 1.00 75.94 104 ASN A N 1
ATOM 872 C CA . ASN A 1 104 ? -4.414 8.139 -1.369 1.00 75.94 104 ASN A CA 1
ATOM 873 C C . ASN A 1 104 ? -3.516 7.328 -2.315 1.00 75.94 104 ASN A C 1
ATOM 875 O O . ASN A 1 104 ? -2.488 7.810 -2.790 1.00 75.94 104 ASN A O 1
ATOM 879 N N . PHE A 1 105 ? -3.914 6.091 -2.624 1.00 77.00 105 PHE A N 1
ATOM 880 C CA . PHE A 1 105 ? -3.168 5.234 -3.540 1.00 77.00 105 PHE A CA 1
ATOM 881 C C . PHE A 1 105 ? -3.251 5.726 -4.992 1.00 77.00 105 PHE A C 1
ATOM 883 O O . PHE A 1 105 ? -2.249 5.711 -5.701 1.00 77.00 105 PHE A O 1
ATOM 890 N N . ASN A 1 106 ? -4.410 6.220 -5.436 1.00 74.44 106 ASN A N 1
ATOM 891 C CA . ASN A 1 106 ? -4.572 6.777 -6.780 1.00 74.44 106 ASN A CA 1
ATOM 892 C C . ASN A 1 106 ? -3.743 8.051 -6.986 1.00 74.44 106 ASN A C 1
ATOM 894 O O . ASN A 1 106 ? -3.178 8.241 -8.063 1.00 74.44 106 ASN A O 1
ATOM 898 N N . GLU A 1 107 ? -3.640 8.910 -5.970 1.00 71.38 107 GLU A N 1
ATOM 899 C CA . GLU A 1 107 ? -2.772 10.088 -6.024 1.00 71.38 107 GLU A CA 1
ATOM 900 C C . GLU A 1 107 ? -1.300 9.689 -6.167 1.00 71.38 107 GLU A C 1
ATOM 902 O O . GLU A 1 107 ? -0.615 10.180 -7.069 1.00 71.38 107 GLU A O 1
ATOM 907 N N . PHE A 1 108 ? -0.845 8.725 -5.362 1.00 68.88 108 PHE A N 1
ATOM 908 C CA . PHE A 1 108 ? 0.492 8.151 -5.497 1.00 68.88 108 PHE A CA 1
ATOM 909 C C . PHE A 1 108 ? 0.734 7.630 -6.920 1.00 68.88 108 PHE A C 1
ATOM 911 O O . PHE A 1 108 ? 1.712 8.013 -7.561 1.00 68.88 108 PHE A O 1
ATOM 918 N N . MET A 1 109 ? -0.202 6.846 -7.463 1.00 67.12 109 MET A N 1
ATOM 919 C CA . MET A 1 109 ? -0.115 6.293 -8.817 1.00 67.12 109 MET A CA 1
ATOM 920 C C . MET A 1 109 ? -0.085 7.342 -9.921 1.00 67.12 109 MET A C 1
ATOM 922 O O . MET A 1 109 ? 0.660 7.200 -10.892 1.00 67.12 109 MET A O 1
ATOM 926 N N . ARG A 1 110 ? -0.865 8.415 -9.784 1.00 63.69 110 ARG A N 1
ATOM 927 C CA . ARG A 1 110 ? -0.845 9.526 -10.737 1.00 63.69 110 ARG A CA 1
ATOM 928 C C . ARG A 1 110 ? 0.531 10.183 -10.778 1.00 63.69 110 ARG A C 1
ATOM 930 O O . ARG A 1 110 ? 1.001 10.512 -11.868 1.00 63.69 110 ARG A O 1
ATOM 937 N N . ILE A 1 111 ? 1.174 10.348 -9.621 1.00 58.06 111 ILE A N 1
ATOM 938 C CA . ILE A 1 111 ? 2.544 10.861 -9.546 1.00 58.06 111 ILE A CA 1
ATOM 939 C C . ILE A 1 111 ? 3.468 9.908 -10.313 1.00 58.06 111 ILE A C 1
ATOM 941 O O . ILE A 1 111 ? 4.191 10.391 -11.184 1.00 58.06 111 ILE A O 1
ATOM 945 N N . ILE A 1 112 ? 3.353 8.583 -10.091 1.00 56.09 112 ILE A N 1
ATOM 946 C CA . ILE A 1 112 ? 4.132 7.537 -10.793 1.00 56.09 112 ILE A CA 1
ATOM 947 C C . ILE A 1 112 ? 4.058 7.676 -12.309 1.00 56.09 112 ILE A C 1
ATOM 949 O O . ILE A 1 112 ? 5.077 7.837 -12.980 1.00 56.09 112 ILE A O 1
ATOM 953 N N . ILE A 1 113 ? 2.840 7.647 -12.839 1.00 56.06 113 ILE A N 1
ATOM 954 C CA . ILE A 1 113 ? 2.589 7.649 -14.282 1.00 56.06 113 ILE A CA 1
ATOM 955 C C . ILE A 1 113 ? 3.049 8.963 -14.925 1.00 56.06 113 ILE A C 1
ATOM 957 O O . ILE A 1 113 ? 3.640 8.942 -15.998 1.00 56.06 113 ILE A O 1
ATOM 961 N N . THR A 1 114 ? 2.833 10.106 -14.263 1.00 55.25 114 THR A N 1
ATOM 962 C CA . THR A 1 114 ? 3.193 11.431 -14.808 1.00 55.25 114 THR A CA 1
ATOM 963 C C . THR A 1 114 ? 4.693 11.588 -15.056 1.00 55.25 114 THR A C 1
ATOM 965 O O . THR A 1 114 ? 5.076 12.412 -15.873 1.00 55.25 114 THR A O 1
ATOM 968 N N . ARG A 1 115 ? 5.549 10.825 -14.370 1.00 49.09 115 ARG A N 1
ATOM 969 C CA . ARG A 1 115 ? 7.001 10.856 -14.605 1.00 49.09 115 ARG A CA 1
ATOM 970 C C . ARG A 1 115 ? 7.541 9.777 -15.531 1.00 49.09 115 ARG A C 1
ATOM 972 O O . ARG A 1 115 ? 8.710 9.847 -15.903 1.00 49.09 115 ARG A O 1
ATOM 979 N N . LEU A 1 116 ? 6.738 8.754 -15.805 1.00 45.81 116 LEU A N 1
ATOM 980 C CA . LEU A 1 116 ? 7.055 7.733 -16.800 1.00 45.81 116 LEU A CA 1
ATOM 981 C C . LEU A 1 116 ? 6.818 8.237 -18.230 1.00 45.81 116 LEU A C 1
ATOM 983 O O . LEU A 1 116 ? 7.418 7.699 -19.158 1.00 45.81 116 LEU A O 1
ATOM 987 N N . ASN A 1 117 ? 5.956 9.247 -18.381 1.00 37.25 117 ASN A N 1
ATOM 988 C CA . ASN A 1 117 ? 5.737 10.011 -19.610 1.00 37.25 117 ASN A CA 1
ATOM 989 C C . ASN A 1 117 ? 6.657 11.236 -19.668 1.00 37.25 117 ASN A C 1
ATOM 991 O O . ASN A 1 117 ? 6.997 11.638 -20.801 1.00 37.25 117 ASN A O 1
#

pLDDT: mean 72.86, std 14.73, range [37.25, 95.62]

Foldseek 3Di:
DLVLLLVLLCVLVPDLDDQDPVNVVVVVVVLVVLVVVLPDDPVLSVQLCVLVVVLVVQLSCLSNDPDPDDPVNNVVSNVVSVVSSLVSNVVRGDPVSSVSVVVVVVVSVVSNVVVVD

Radius of gyration: 14.34 Å; chains: 1; bounding box: 35×26×39 Å